Protein AF-A0AAW0BPN9-F1 (afdb_monomer)

Foldseek 3Di:
DDDDDDDDDDDDDPPPPPPPPDPDCVVVVVVVVVVVVVVVVVVVVVVVVVVVVVVVCVVVVVVVPPVVPPPPPPPDDDDDDDDDDDDDDDDDDDDPPPPPPPVPPDDDPPPQDPLLVVLVVVLVVLVVVLVVCVVDPDVPCPVVNVVSVVLNVVSVVVSVDCVSVVNDPDDDPSVD

Radius of gyration: 40.52 Å; Cα contacts (8 Å, |Δi|>4): 43; chains: 1; bounding box: 55×68×146 Å

pLDDT: mean 74.57, std 18.68, range [43.62, 97.75]

Mean predicted aligned error: 20.04 Å

Sequence (176 aa):
METGNGVNASPSDPTVNKETESPTNSAIIGGAVGGGITLILVILNLLYLCRRRRQSRRRNSALGFNRTLMVKSSGHREVEVEMESRPYSDYPYPGSSTASVVASNSGLTEKPTERQKEIDERMRHLQDLLSTLESQPQPGTDDSIGKVRDRIKRFTLLKEGDWAKEMSDEKPADLT

Organism: NCBI:txid297713

Nearest PDB structures (foldseek):
  7nvr-assembly1_k  TM=7.196E-01  e=8.503E+00  Homo sapiens

Structure (mmCIF, N/CA/C/O backbone):
data_AF-A0AAW0BPN9-F1
#
_entry.id   AF-A0AAW0BPN9-F1
#
loop_
_atom_site.group_PDB
_atom_site.id
_atom_site.type_symbol
_atom_site.label_atom_id
_atom_site.label_alt_id
_atom_site.label_comp_id
_atom_site.label_asym_id
_atom_site.label_entity_id
_atom_site.label_seq_id
_atom_site.pdbx_PDB_ins_code
_atom_site.Cartn_x
_atom_site.Cartn_y
_atom_site.Cartn_z
_atom_site.occupancy
_atom_site.B_iso_or_equiv
_atom_site.auth_seq_id
_atom_site.auth_comp_id
_atom_site.auth_asym_id
_atom_site.auth_atom_id
_atom_site.pdbx_PDB_model_num
ATOM 1 N N . MET A 1 1 ? 7.845 17.742 -110.767 1.00 43.62 1 MET A N 1
ATOM 2 C CA . MET A 1 1 ? 9.197 17.689 -110.175 1.00 43.62 1 MET A CA 1
ATOM 3 C C . MET A 1 1 ? 9.013 17.847 -108.679 1.00 43.62 1 MET A C 1
ATOM 5 O O . MET A 1 1 ? 8.861 18.961 -108.204 1.00 43.62 1 MET A O 1
ATOM 9 N N . GLU A 1 2 ? 8.864 16.720 -107.990 1.00 46.44 2 GLU A N 1
ATOM 10 C CA . GLU A 1 2 ? 8.691 16.644 -106.538 1.00 46.44 2 GLU A CA 1
ATOM 11 C C . GLU A 1 2 ? 10.054 16.426 -105.882 1.00 46.44 2 GLU A C 1
ATOM 13 O O . GLU A 1 2 ? 10.814 15.556 -106.306 1.00 46.44 2 GLU A O 1
ATOM 18 N N . THR A 1 3 ? 10.352 17.190 -104.836 1.00 60.94 3 THR A N 1
ATOM 19 C CA . THR A 1 3 ? 11.446 16.901 -103.905 1.00 60.94 3 THR A CA 1
ATOM 20 C C . THR A 1 3 ? 10.830 16.556 -102.557 1.00 60.94 3 THR A C 1
ATOM 22 O O . THR A 1 3 ? 10.324 17.433 -101.857 1.00 60.94 3 THR A O 1
ATOM 25 N N . GLY A 1 4 ? 10.833 15.264 -102.226 1.00 54.19 4 GLY A N 1
ATOM 26 C CA . GLY A 1 4 ? 10.394 14.741 -100.937 1.00 54.19 4 GLY A CA 1
ATOM 27 C C . GLY A 1 4 ? 11.457 14.953 -99.858 1.00 54.19 4 GLY A C 1
ATOM 28 O O . GLY A 1 4 ? 12.592 14.503 -99.998 1.00 54.19 4 GLY A O 1
ATOM 29 N N . ASN A 1 5 ? 11.069 15.624 -98.773 1.00 65.00 5 ASN A N 1
ATOM 30 C CA . ASN A 1 5 ? 11.849 15.744 -97.544 1.00 65.00 5 ASN A CA 1
ATOM 31 C C . ASN A 1 5 ? 11.730 14.449 -96.725 1.00 65.00 5 ASN A C 1
ATOM 33 O O . ASN A 1 5 ? 10.675 14.163 -96.160 1.00 65.00 5 ASN A O 1
ATOM 37 N N . GLY A 1 6 ? 12.820 13.686 -96.635 1.00 64.50 6 GLY A N 1
ATOM 38 C CA . GLY A 1 6 ? 12.953 12.555 -95.717 1.00 64.50 6 GLY A CA 1
ATOM 39 C C . GLY A 1 6 ? 13.447 13.022 -94.348 1.00 64.50 6 GLY A C 1
ATOM 40 O O . GLY A 1 6 ? 14.627 13.320 -94.182 1.00 64.50 6 GLY A O 1
ATOM 41 N N . VAL A 1 7 ? 12.545 13.090 -93.368 1.00 64.56 7 VAL A N 1
ATOM 42 C CA . VAL A 1 7 ? 12.883 13.322 -91.957 1.00 64.56 7 VAL A CA 1
ATOM 43 C C . VAL A 1 7 ? 13.353 11.997 -91.360 1.00 64.56 7 VAL A C 1
ATOM 45 O O . VAL A 1 7 ? 12.571 11.063 -91.205 1.00 64.56 7 VAL A O 1
ATOM 48 N N . ASN A 1 8 ? 14.645 11.913 -91.052 1.00 66.69 8 ASN A N 1
ATOM 49 C CA . ASN A 1 8 ? 15.267 10.743 -90.444 1.00 66.69 8 ASN A CA 1
ATOM 50 C C . ASN A 1 8 ? 15.095 10.834 -88.916 1.00 66.69 8 ASN A C 1
ATOM 52 O O . ASN A 1 8 ? 15.826 11.561 -88.244 1.00 66.69 8 ASN A O 1
ATOM 56 N N . ALA A 1 9 ? 14.082 10.158 -88.370 1.00 60.62 9 ALA A N 1
ATOM 57 C CA . ALA A 1 9 ? 13.868 10.068 -86.928 1.00 60.62 9 ALA A CA 1
ATOM 58 C C . ALA A 1 9 ? 14.793 8.992 -86.340 1.00 60.62 9 ALA A C 1
ATOM 60 O O . ALA A 1 9 ? 14.621 7.801 -86.592 1.00 60.62 9 ALA A O 1
ATOM 61 N N . SER A 1 10 ? 15.788 9.427 -85.568 1.00 68.94 10 SER A N 1
ATOM 62 C CA . SER A 1 10 ? 16.651 8.543 -84.784 1.00 68.94 10 SER A CA 1
ATOM 63 C C . SER A 1 10 ? 15.849 7.962 -83.610 1.00 68.94 10 SER A C 1
ATOM 65 O O . SER A 1 10 ? 15.279 8.745 -82.847 1.00 68.94 10 SER A O 1
ATOM 67 N N . PRO A 1 11 ? 15.784 6.632 -83.426 1.00 66.69 11 PRO A N 1
ATOM 68 C CA . PRO A 1 11 ? 15.097 6.041 -82.287 1.00 66.69 11 PRO A CA 1
ATOM 69 C C . PRO A 1 11 ? 15.956 6.218 -81.031 1.00 66.69 11 PRO A C 1
ATOM 71 O O . PRO A 1 11 ? 17.053 5.673 -80.928 1.00 66.69 11 PRO A O 1
ATOM 74 N N . SER A 1 12 ? 15.475 7.021 -80.086 1.00 62.53 12 SER A N 1
ATOM 75 C CA . SER A 1 12 ? 16.051 7.124 -78.746 1.00 62.53 12 SER A CA 1
ATOM 76 C C . SER A 1 12 ? 15.651 5.878 -77.957 1.00 62.53 12 SER A C 1
ATOM 78 O O . SER A 1 12 ? 14.485 5.728 -77.591 1.00 62.53 12 SER A O 1
ATOM 80 N N . ASP A 1 13 ? 16.603 4.981 -77.711 1.00 64.94 13 ASP A N 1
ATOM 81 C CA . ASP A 1 13 ? 16.423 3.855 -76.796 1.00 64.94 13 ASP A CA 1
ATOM 82 C C . ASP A 1 13 ? 16.103 4.381 -75.383 1.00 64.94 13 ASP A C 1
ATOM 84 O O . ASP A 1 13 ? 16.851 5.216 -74.859 1.00 64.94 13 ASP A O 1
ATOM 88 N N . PRO A 1 14 ? 15.019 3.929 -74.727 1.00 64.75 14 PRO A N 1
ATOM 89 C CA . PRO A 1 14 ? 14.809 4.227 -73.324 1.00 64.75 14 PRO A CA 1
ATOM 90 C C . PRO A 1 14 ? 15.807 3.403 -72.512 1.00 64.75 14 PRO A C 1
ATOM 92 O O . PRO A 1 14 ? 15.612 2.210 -72.274 1.00 64.75 14 PRO A O 1
ATOM 95 N N . THR A 1 15 ? 16.885 4.045 -72.066 1.00 56.34 15 THR A N 1
ATOM 96 C CA . THR A 1 15 ? 17.782 3.504 -71.045 1.00 56.34 15 THR A CA 1
ATOM 97 C C . THR A 1 15 ? 16.978 3.302 -69.760 1.00 56.34 15 THR A C 1
ATOM 99 O O . THR A 1 15 ? 16.819 4.210 -68.945 1.00 56.34 15 THR A O 1
ATOM 102 N N . VAL A 1 16 ? 16.405 2.108 -69.603 1.00 65.88 16 VAL A N 1
ATOM 103 C CA . VAL A 1 16 ? 15.766 1.657 -68.367 1.00 65.88 16 VAL A CA 1
ATOM 104 C C . VAL A 1 16 ? 16.882 1.457 -67.350 1.00 65.88 16 VAL A C 1
ATOM 106 O O . VAL A 1 16 ? 17.480 0.386 -67.243 1.00 65.88 16 VAL A O 1
ATOM 109 N N . ASN A 1 17 ? 17.186 2.524 -66.617 1.00 61.44 17 ASN A N 1
ATOM 110 C CA . ASN A 1 17 ? 18.032 2.470 -65.439 1.00 61.44 17 ASN A CA 1
ATOM 111 C C . ASN A 1 17 ? 17.306 1.616 -64.393 1.00 61.44 17 ASN A C 1
ATOM 113 O O . ASN A 1 17 ? 16.450 2.098 -63.655 1.00 61.44 17 ASN A O 1
ATOM 117 N N . LYS A 1 18 ? 17.614 0.316 -64.361 1.00 56.88 18 LYS A N 1
ATOM 118 C CA . LYS A 1 18 ? 17.294 -0.557 -63.230 1.00 56.88 18 LYS A CA 1
ATOM 119 C C . LYS A 1 18 ? 18.176 -0.114 -62.068 1.00 56.88 18 LYS A C 1
ATOM 121 O O . LYS A 1 18 ? 19.288 -0.611 -61.886 1.00 56.88 18 LYS A O 1
ATOM 126 N N . GLU A 1 19 ? 17.696 0.872 -61.322 1.00 59.84 19 GLU A N 1
ATOM 127 C CA . GLU A 1 19 ? 18.277 1.229 -60.038 1.00 59.84 19 GLU A CA 1
ATOM 128 C C . GLU A 1 19 ? 18.254 -0.027 -59.171 1.00 59.84 19 GLU A C 1
ATOM 130 O O . GLU A 1 19 ? 17.221 -0.662 -58.951 1.00 59.84 19 GLU A O 1
ATOM 135 N N . THR A 1 20 ? 19.446 -0.474 -58.791 1.00 54.41 20 THR A N 1
ATOM 136 C CA . THR A 1 20 ? 19.612 -1.662 -57.966 1.00 54.41 20 THR A CA 1
ATOM 137 C C . THR A 1 20 ? 19.337 -1.203 -56.545 1.00 54.41 20 THR A C 1
ATOM 139 O O . THR A 1 20 ? 20.250 -0.767 -55.848 1.00 54.41 20 THR A O 1
ATOM 142 N N . GLU A 1 21 ? 18.058 -1.189 -56.165 1.00 62.75 21 GLU A N 1
ATOM 143 C CA . GLU A 1 21 ? 17.632 -0.839 -54.814 1.00 62.75 21 GLU A CA 1
ATOM 144 C C . GLU A 1 21 ? 18.306 -1.799 -53.833 1.00 62.75 21 GLU A C 1
ATOM 146 O O . GLU A 1 21 ? 17.993 -2.990 -53.752 1.00 62.75 21 GLU A O 1
ATOM 151 N N . SER A 1 22 ? 19.306 -1.287 -53.120 1.00 65.88 22 SER A N 1
ATOM 152 C CA . SER A 1 22 ? 19.925 -2.003 -52.021 1.00 65.88 22 SER A CA 1
ATOM 153 C C . SER A 1 22 ? 18.854 -2.229 -50.951 1.00 65.88 22 SER A C 1
ATOM 155 O O . SER A 1 22 ? 18.102 -1.301 -50.641 1.00 65.88 22 SER A O 1
ATOM 157 N N . PRO A 1 23 ? 18.732 -3.449 -50.393 1.00 63.84 23 PRO A N 1
ATOM 158 C CA . PRO A 1 23 ? 17.711 -3.742 -49.399 1.00 63.84 23 PRO A CA 1
ATOM 159 C C . PRO A 1 23 ? 17.903 -2.800 -48.209 1.00 63.84 23 PRO A C 1
ATOM 161 O O . PRO A 1 23 ? 18.863 -2.903 -47.442 1.00 63.84 23 PRO A O 1
ATOM 164 N N . THR A 1 24 ? 17.005 -1.825 -48.089 1.00 63.41 24 THR A N 1
ATOM 165 C CA . THR A 1 24 ? 17.028 -0.844 -47.015 1.00 63.41 24 THR A CA 1
ATOM 166 C C . THR A 1 24 ? 16.552 -1.544 -45.748 1.00 63.41 24 THR A C 1
ATOM 168 O O . THR A 1 24 ? 15.380 -1.867 -45.574 1.00 63.41 24 THR A O 1
ATOM 171 N N . ASN A 1 25 ? 17.487 -1.786 -44.827 1.00 56.09 25 ASN A N 1
ATOM 172 C CA . ASN A 1 25 ? 17.266 -2.424 -43.520 1.00 56.09 25 ASN A CA 1
ATOM 173 C C . ASN A 1 25 ? 16.303 -1.649 -42.584 1.00 56.09 25 ASN A C 1
ATOM 175 O O . ASN A 1 25 ? 16.178 -1.973 -41.403 1.00 56.09 25 ASN A O 1
ATOM 179 N N . SER A 1 26 ? 15.617 -0.619 -43.080 1.00 56.19 26 SER A N 1
ATOM 180 C CA . SER A 1 26 ? 14.691 0.234 -42.335 1.00 56.19 26 SER A CA 1
ATOM 181 C C . SER A 1 26 ? 13.410 -0.499 -41.921 1.00 56.19 26 SER A C 1
ATOM 183 O O . SER A 1 26 ? 12.875 -0.225 -40.847 1.00 56.19 26 SER A O 1
ATOM 185 N N . ALA A 1 27 ? 12.952 -1.483 -42.704 1.00 63.59 27 ALA A N 1
ATOM 186 C CA . ALA A 1 27 ? 11.727 -2.233 -42.412 1.00 63.59 27 ALA A CA 1
ATOM 187 C C . ALA A 1 27 ? 11.834 -3.126 -41.156 1.00 63.59 27 ALA A C 1
ATOM 189 O O . ALA A 1 27 ? 10.844 -3.345 -40.461 1.00 63.59 27 ALA A O 1
ATOM 190 N N . ILE A 1 28 ? 13.038 -3.605 -40.821 1.00 64.31 28 ILE A N 1
ATOM 191 C CA . ILE A 1 28 ? 13.270 -4.515 -39.684 1.00 64.31 28 ILE A CA 1
ATOM 192 C C . ILE A 1 28 ? 13.290 -3.741 -38.355 1.00 64.31 28 ILE A C 1
ATOM 194 O O . ILE A 1 28 ? 12.822 -4.234 -37.328 1.00 64.31 28 ILE A O 1
ATOM 198 N N . ILE A 1 29 ? 13.771 -2.496 -38.374 1.00 64.56 29 ILE A N 1
ATOM 199 C CA . ILE A 1 29 ? 13.934 -1.670 -37.169 1.00 64.56 29 ILE A CA 1
ATOM 200 C C . ILE A 1 29 ? 12.573 -1.167 -36.651 1.00 64.56 29 ILE A C 1
ATOM 202 O O . ILE A 1 29 ? 12.378 -1.047 -35.440 1.00 64.56 29 ILE A O 1
ATOM 206 N N . GLY A 1 30 ? 11.592 -0.959 -37.539 1.00 68.25 30 GLY A N 1
ATOM 207 C CA . GLY A 1 30 ? 10.249 -0.503 -37.158 1.00 68.25 30 GLY A CA 1
ATOM 208 C C . GLY A 1 30 ? 9.451 -1.510 -36.317 1.00 68.25 30 GLY A C 1
ATOM 209 O O . GLY A 1 30 ? 8.691 -1.115 -35.433 1.00 68.25 30 GLY A O 1
ATOM 210 N N . GLY A 1 31 ? 9.654 -2.814 -36.535 1.00 73.62 31 GLY A N 1
ATOM 211 C CA . GLY A 1 31 ? 8.901 -3.862 -35.836 1.00 73.62 31 GLY A CA 1
ATOM 212 C C . GLY A 1 31 ? 9.277 -4.018 -34.359 1.00 73.62 31 GLY A C 1
ATOM 213 O O . GLY A 1 31 ? 8.409 -4.263 -33.518 1.00 73.62 31 GLY A O 1
ATOM 214 N N . ALA A 1 32 ? 10.556 -3.830 -34.023 1.00 79.94 32 ALA A N 1
ATOM 215 C CA . ALA A 1 32 ? 11.062 -4.064 -32.671 1.00 79.94 32 ALA A CA 1
ATOM 216 C C . ALA A 1 32 ? 10.510 -3.052 -31.652 1.00 79.94 32 ALA A C 1
ATOM 218 O O . ALA A 1 32 ? 10.125 -3.428 -30.543 1.00 79.94 32 ALA A O 1
ATOM 219 N N . VAL A 1 33 ? 10.419 -1.776 -32.039 1.00 84.00 33 VAL A N 1
ATOM 220 C CA . VAL A 1 33 ? 9.947 -0.706 -31.147 1.00 84.00 33 VAL A CA 1
ATOM 221 C C . VAL A 1 33 ? 8.444 -0.835 -30.890 1.00 84.00 33 VAL A C 1
ATOM 223 O O . VAL A 1 33 ? 8.003 -0.743 -29.743 1.00 84.00 33 VAL A O 1
ATOM 226 N N . GLY A 1 34 ? 7.661 -1.125 -31.935 1.00 84.69 34 GLY A N 1
ATOM 227 C CA . GLY A 1 34 ? 6.218 -1.340 -31.807 1.00 84.69 34 GLY A CA 1
ATOM 228 C C . GLY A 1 34 ? 5.886 -2.566 -30.954 1.00 84.69 34 GLY A C 1
ATOM 229 O O . GLY A 1 34 ? 5.108 -2.468 -30.005 1.00 84.69 34 GLY A O 1
ATOM 230 N N . GLY A 1 35 ? 6.533 -3.703 -31.230 1.00 91.00 35 GLY A N 1
ATOM 231 C CA . GLY A 1 35 ? 6.298 -4.946 -30.492 1.00 91.00 35 GLY A CA 1
ATOM 232 C C . GLY A 1 35 ? 6.690 -4.857 -29.016 1.00 91.00 35 GLY A C 1
ATOM 233 O O . GLY A 1 35 ? 5.949 -5.337 -28.156 1.00 91.00 35 GLY A O 1
ATOM 234 N N . GLY A 1 36 ? 7.812 -4.197 -28.705 1.00 92.00 36 GLY A N 1
ATOM 235 C CA . GLY A 1 36 ? 8.286 -4.032 -27.330 1.00 92.00 36 GLY A CA 1
ATOM 236 C C . GLY A 1 36 ? 7.291 -3.277 -26.448 1.00 92.00 36 GLY A C 1
ATOM 237 O O . GLY A 1 36 ? 6.958 -3.740 -25.357 1.00 92.00 36 GLY A O 1
ATOM 238 N N . ILE A 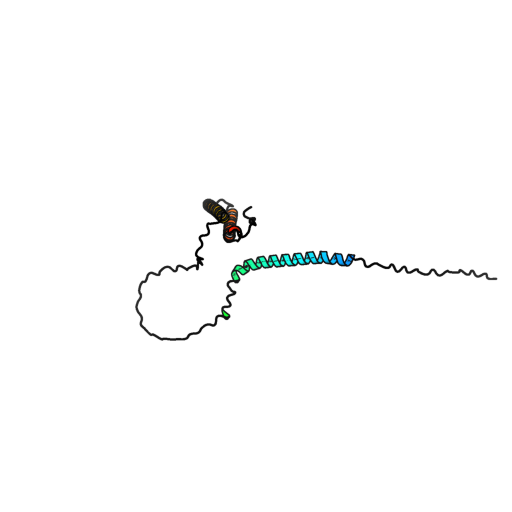1 37 ? 6.752 -2.157 -26.938 1.00 95.25 37 ILE A N 1
ATOM 239 C CA . ILE A 1 37 ? 5.788 -1.344 -26.180 1.00 95.25 37 ILE A CA 1
ATOM 240 C C . ILE A 1 37 ? 4.495 -2.130 -25.935 1.00 95.25 37 ILE A C 1
ATOM 242 O O . ILE A 1 37 ? 4.002 -2.167 -24.805 1.00 95.25 37 ILE A O 1
ATOM 246 N N . THR A 1 38 ? 3.960 -2.808 -26.955 1.00 95.88 38 THR A N 1
ATOM 247 C CA . THR A 1 38 ? 2.740 -3.613 -26.800 1.00 95.88 38 THR A CA 1
ATOM 248 C C . THR A 1 38 ? 2.946 -4.770 -25.821 1.00 95.88 38 THR A C 1
ATOM 250 O O . THR A 1 38 ? 2.098 -4.991 -24.954 1.00 95.88 38 THR A O 1
ATOM 253 N N . LEU A 1 39 ? 4.084 -5.469 -25.890 1.00 96.00 39 LEU A N 1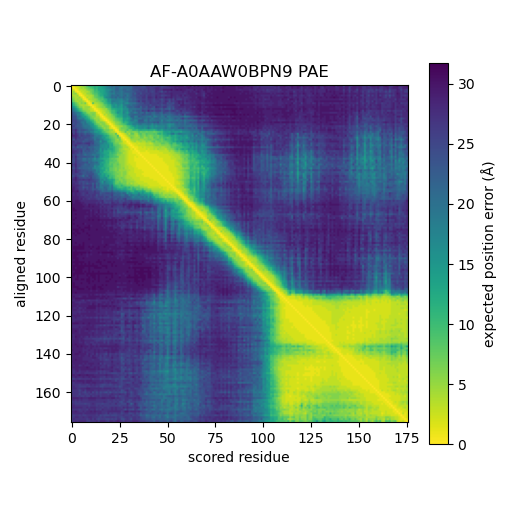
ATOM 254 C CA . LEU A 1 39 ? 4.414 -6.560 -24.970 1.00 96.00 39 LEU A CA 1
ATOM 255 C C . LEU A 1 39 ? 4.511 -6.063 -23.518 1.00 96.00 39 LEU A C 1
ATOM 257 O O . LEU A 1 39 ? 3.929 -6.671 -22.618 1.00 96.00 39 LEU A O 1
ATOM 261 N N . ILE A 1 40 ? 5.188 -4.932 -23.289 1.00 96.56 40 ILE A N 1
ATOM 262 C CA . ILE A 1 40 ? 5.326 -4.322 -21.957 1.00 96.56 40 ILE A CA 1
ATOM 263 C C . ILE A 1 40 ? 3.954 -3.940 -21.390 1.00 96.56 40 ILE A C 1
ATOM 265 O O . ILE A 1 40 ? 3.667 -4.248 -20.232 1.00 96.56 40 ILE A O 1
ATOM 269 N N . LEU A 1 41 ? 3.081 -3.325 -22.195 1.00 97.00 41 LEU A N 1
ATOM 270 C CA . LEU A 1 41 ? 1.730 -2.955 -21.763 1.00 97.00 41 LEU A CA 1
ATOM 271 C C . LEU A 1 41 ? 0.883 -4.181 -21.404 1.00 97.00 41 LEU A C 1
ATOM 273 O O . LEU A 1 41 ? 0.187 -4.163 -20.386 1.00 97.00 41 LEU A O 1
ATOM 277 N N . VAL 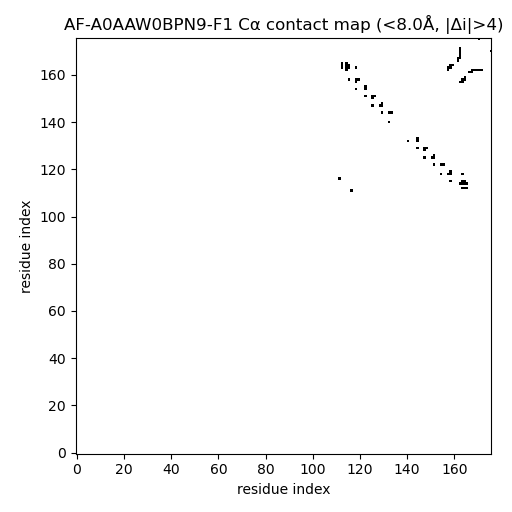A 1 42 ? 0.972 -5.262 -22.185 1.00 97.75 42 VAL A N 1
ATOM 278 C CA . VAL A 1 42 ? 0.271 -6.524 -21.896 1.00 97.75 42 VAL A CA 1
ATOM 279 C C . VAL A 1 42 ? 0.781 -7.146 -20.596 1.00 97.75 42 VAL A C 1
ATOM 281 O O . VAL A 1 42 ? -0.029 -7.531 -19.751 1.00 97.75 42 VAL A O 1
ATOM 284 N N . ILE A 1 43 ? 2.101 -7.195 -20.388 1.00 97.38 43 ILE A N 1
ATOM 285 C CA . ILE A 1 43 ? 2.702 -7.728 -19.156 1.00 97.38 43 ILE A CA 1
ATOM 286 C C . ILE A 1 43 ? 2.298 -6.880 -17.945 1.00 97.38 43 ILE A C 1
ATOM 288 O O . ILE A 1 43 ? 1.888 -7.436 -16.927 1.00 97.38 43 ILE A O 1
ATOM 292 N N . LEU A 1 44 ? 2.350 -5.548 -18.043 1.00 97.00 44 LEU A N 1
ATOM 293 C CA . LEU A 1 44 ? 1.928 -4.645 -16.966 1.00 97.00 44 LEU A CA 1
ATOM 294 C C . LEU A 1 44 ? 0.446 -4.814 -16.627 1.00 97.00 44 LEU A C 1
ATOM 296 O O . LEU A 1 44 ? 0.096 -4.900 -15.448 1.00 97.00 44 LEU A O 1
ATOM 300 N N . ASN A 1 45 ? -0.423 -4.911 -17.635 1.00 96.50 45 ASN A N 1
ATOM 301 C CA . ASN A 1 45 ? -1.853 -5.125 -17.427 1.00 96.50 45 ASN A CA 1
ATOM 302 C C . ASN A 1 45 ? -2.115 -6.494 -16.778 1.00 96.50 45 ASN A C 1
ATOM 304 O O . ASN A 1 45 ? -2.851 -6.588 -15.792 1.00 96.50 45 ASN A O 1
ATOM 308 N N . LEU A 1 46 ? -1.429 -7.543 -17.246 1.00 97.12 46 LEU A N 1
ATOM 309 C CA . LEU A 1 46 ? -1.508 -8.881 -16.666 1.00 97.12 46 LEU A CA 1
ATOM 310 C C . LEU A 1 46 ? -1.015 -8.893 -15.214 1.00 97.12 46 LEU A C 1
ATOM 312 O O . LEU A 1 46 ? -1.687 -9.455 -14.352 1.00 97.12 46 LEU A O 1
ATOM 316 N N . LEU A 1 47 ? 0.109 -8.241 -14.907 1.00 95.88 47 LEU A N 1
ATOM 317 C CA . LEU A 1 47 ? 0.630 -8.118 -13.544 1.00 95.88 47 LEU A CA 1
ATOM 318 C C . LEU A 1 47 ? -0.312 -7.319 -12.643 1.00 95.88 47 LEU A C 1
ATOM 320 O O . LEU A 1 47 ? -0.553 -7.733 -11.509 1.00 95.88 47 LEU A O 1
ATOM 324 N N . TYR A 1 48 ? -0.886 -6.220 -13.132 1.00 96.12 48 TYR A N 1
ATOM 325 C CA . TYR A 1 48 ? -1.868 -5.424 -12.397 1.00 96.12 48 TYR A CA 1
ATOM 326 C C . TYR A 1 48 ? -3.114 -6.254 -12.056 1.00 96.12 48 TYR A C 1
ATOM 328 O O . TYR A 1 48 ? -3.525 -6.325 -10.892 1.00 96.12 48 TYR A O 1
ATOM 336 N N . LEU A 1 49 ? -3.665 -6.971 -13.040 1.00 94.44 49 LEU A N 1
ATOM 337 C CA . LEU A 1 49 ? -4.804 -7.866 -12.840 1.00 94.44 49 LEU A CA 1
ATOM 338 C C . LEU A 1 49 ? -4.452 -9.055 -11.941 1.00 94.44 49 LEU A C 1
ATOM 340 O O . LEU A 1 49 ? -5.262 -9.431 -11.093 1.00 94.44 49 LEU A O 1
ATOM 344 N N . CYS A 1 50 ? -3.252 -9.621 -12.063 1.00 91.31 50 CYS A N 1
ATOM 345 C CA . CYS A 1 50 ? -2.765 -10.690 -11.196 1.00 91.31 50 CYS A CA 1
ATOM 346 C C . CYS A 1 50 ? -2.584 -10.205 -9.759 1.00 91.31 50 CYS A C 1
ATOM 348 O O . CYS A 1 50 ? -3.010 -10.908 -8.849 1.00 91.31 50 CYS A O 1
ATOM 350 N N . ARG A 1 51 ? -2.038 -9.007 -9.519 1.00 89.06 51 ARG A N 1
ATOM 351 C CA . ARG A 1 51 ? -1.933 -8.421 -8.170 1.00 89.06 51 ARG A CA 1
ATOM 352 C C . ARG A 1 51 ? -3.315 -8.166 -7.575 1.00 89.06 51 ARG A C 1
ATOM 354 O O . ARG A 1 51 ? -3.572 -8.604 -6.451 1.00 89.06 51 ARG A O 1
ATOM 361 N N . ARG A 1 52 ? -4.228 -7.570 -8.350 1.00 88.31 52 ARG A N 1
ATOM 362 C CA . ARG A 1 52 ? -5.622 -7.330 -7.939 1.00 88.31 52 ARG A CA 1
ATOM 363 C C . ARG A 1 52 ? -6.355 -8.638 -7.627 1.00 88.31 52 ARG A C 1
ATOM 365 O O . ARG A 1 52 ? -7.012 -8.764 -6.595 1.00 88.31 52 ARG A O 1
ATOM 372 N N . ARG A 1 53 ? -6.203 -9.658 -8.477 1.00 80.38 53 ARG A N 1
ATOM 373 C CA . ARG A 1 53 ? -6.782 -10.990 -8.243 1.00 80.38 53 ARG A CA 1
ATOM 374 C C . ARG A 1 53 ? -6.108 -11.720 -7.092 1.00 80.38 53 ARG A C 1
ATOM 376 O O . ARG A 1 53 ? -6.802 -12.414 -6.362 1.00 80.38 53 ARG A O 1
ATOM 383 N N . ARG A 1 54 ? -4.799 -11.575 -6.881 1.00 74.81 54 ARG A N 1
ATOM 384 C CA . ARG A 1 54 ? -4.074 -12.230 -5.780 1.00 74.81 54 ARG A CA 1
ATOM 385 C C . ARG A 1 54 ? -4.488 -11.659 -4.426 1.00 74.81 54 ARG A C 1
ATOM 387 O O . ARG A 1 54 ? -4.625 -12.431 -3.484 1.00 74.81 54 ARG A O 1
ATOM 394 N N . GLN A 1 55 ? -4.796 -10.362 -4.352 1.00 74.44 55 GLN A N 1
ATOM 395 C CA . GLN A 1 55 ? -5.441 -9.769 -3.174 1.00 74.44 55 GLN A CA 1
ATOM 396 C C . GLN A 1 55 ? -6.818 -10.394 -2.899 1.00 74.44 55 GLN A C 1
ATOM 398 O O . GLN A 1 55 ? -7.116 -10.729 -1.757 1.00 74.44 55 GLN A O 1
ATOM 403 N N . SER A 1 56 ? -7.624 -10.645 -3.936 1.00 60.81 56 SER A N 1
ATOM 404 C CA . SER A 1 56 ? -8.923 -11.320 -3.781 1.00 60.81 56 SER A CA 1
ATOM 405 C C . SER A 1 56 ? -8.784 -12.820 -3.451 1.00 60.81 56 SER A C 1
ATOM 407 O O . SER A 1 56 ? -9.523 -13.353 -2.625 1.00 60.81 56 SER A O 1
ATOM 409 N N . ARG A 1 57 ? -7.780 -13.505 -4.016 1.00 58.78 57 ARG A N 1
ATOM 410 C CA . ARG A 1 57 ? -7.530 -14.940 -3.801 1.00 58.78 57 ARG A CA 1
ATOM 411 C C . ARG A 1 57 ? -6.992 -15.275 -2.416 1.00 58.78 57 ARG A C 1
ATOM 413 O O . ARG A 1 57 ? -7.192 -16.406 -1.996 1.00 58.78 57 ARG A O 1
ATOM 420 N N . ARG A 1 58 ? -6.421 -14.331 -1.656 1.00 59.47 58 ARG A N 1
ATOM 421 C CA . ARG A 1 58 ? -6.091 -14.589 -0.239 1.00 59.47 58 ARG A CA 1
ATOM 422 C C . ARG A 1 58 ? -7.319 -14.968 0.606 1.00 59.47 58 ARG A C 1
ATOM 424 O O . ARG A 1 58 ? -7.141 -15.578 1.649 1.00 59.47 58 ARG A O 1
ATOM 431 N N . ARG A 1 59 ? -8.546 -14.702 0.136 1.00 57.19 59 ARG A N 1
ATOM 432 C CA . ARG A 1 59 ? -9.782 -15.208 0.761 1.00 57.19 59 ARG A CA 1
ATOM 433 C C . ARG A 1 59 ? -10.196 -16.611 0.288 1.00 57.19 59 ARG A C 1
ATOM 435 O O . ARG A 1 59 ? -10.863 -17.313 1.031 1.00 57.19 59 ARG A O 1
ATOM 442 N N . ASN A 1 60 ? -9.768 -17.041 -0.905 1.00 52.47 60 ASN A N 1
ATOM 443 C CA . ASN A 1 60 ? -10.221 -18.287 -1.542 1.00 52.47 60 ASN A CA 1
ATOM 444 C C . ASN A 1 60 ? -9.145 -19.387 -1.642 1.00 52.47 60 ASN A C 1
ATOM 446 O O . ASN A 1 60 ? -9.481 -20.522 -1.956 1.00 52.47 60 ASN A O 1
ATOM 450 N N . SER A 1 61 ? -7.867 -19.121 -1.350 1.00 49.06 61 SER A N 1
ATOM 451 C CA . SER A 1 61 ? -6.828 -20.171 -1.323 1.00 49.06 61 SER A CA 1
ATOM 452 C C . SER A 1 61 ? -6.942 -21.123 -0.122 1.00 49.06 61 SER A C 1
ATOM 454 O O . SER A 1 61 ? -6.322 -22.179 -0.135 1.00 49.06 61 SER A O 1
ATOM 456 N N . ALA A 1 62 ? -7.767 -20.802 0.881 1.00 52.97 62 ALA A N 1
ATOM 457 C CA . ALA A 1 62 ? -8.178 -21.750 1.922 1.00 52.97 62 ALA A CA 1
ATOM 458 C C . ALA A 1 62 ? -9.249 -22.755 1.431 1.00 52.97 62 ALA A C 1
ATOM 460 O O . ALA A 1 62 ? -9.519 -23.744 2.103 1.00 52.97 62 ALA A O 1
ATOM 461 N N . LEU A 1 63 ? -9.830 -22.543 0.240 1.00 53.12 63 LEU A N 1
ATOM 462 C CA . LEU A 1 63 ? -10.818 -23.430 -0.396 1.00 53.12 63 LEU A CA 1
ATOM 463 C C . LEU A 1 63 ? -10.196 -24.379 -1.438 1.00 53.12 63 LEU A C 1
ATOM 465 O O . LEU A 1 63 ? -10.910 -25.029 -2.193 1.00 53.12 63 LEU A O 1
ATOM 469 N N . GLY A 1 64 ? -8.863 -24.490 -1.468 1.00 44.59 64 GLY A N 1
ATOM 470 C CA . GLY A 1 64 ? -8.147 -25.542 -2.197 1.00 44.59 64 GLY A CA 1
ATOM 471 C C . GLY A 1 64 ? -8.073 -26.875 -1.443 1.00 44.59 64 GLY A C 1
ATOM 472 O O . GLY A 1 64 ? -7.455 -27.814 -1.939 1.00 44.59 64 GLY A O 1
ATOM 473 N N . PHE A 1 65 ? -8.687 -26.982 -0.258 1.00 53.31 65 PHE A N 1
ATOM 474 C CA . PHE A 1 65 ? -8.908 -28.272 0.384 1.00 53.31 65 PHE A CA 1
ATOM 475 C C . PHE A 1 65 ? -10.023 -28.979 -0.385 1.00 53.31 65 PHE A C 1
ATOM 477 O O . PHE A 1 65 ? -11.210 -28.701 -0.209 1.00 53.31 65 PHE A O 1
ATOM 484 N N . ASN A 1 66 ? -9.613 -29.839 -1.311 1.00 50.75 66 ASN A N 1
ATOM 485 C CA . ASN A 1 66 ? -10.462 -30.656 -2.165 1.00 50.75 66 ASN A CA 1
ATOM 486 C C . ASN A 1 66 ? -11.236 -31.655 -1.281 1.00 50.75 66 ASN A C 1
ATOM 488 O O . ASN A 1 66 ? -10.877 -32.823 -1.155 1.00 50.75 66 ASN A O 1
ATOM 492 N N . ARG A 1 67 ? -12.279 -31.167 -0.594 1.00 51.88 67 ARG A N 1
ATOM 493 C CA . ARG A 1 67 ? -13.102 -31.919 0.370 1.00 51.88 67 ARG A CA 1
ATOM 494 C C . ARG A 1 67 ? -13.793 -33.118 -0.287 1.00 51.88 67 ARG A C 1
ATOM 496 O O . ARG A 1 67 ? -14.146 -34.070 0.393 1.00 51.88 67 ARG A O 1
ATOM 503 N N . THR A 1 68 ? -13.928 -33.085 -1.609 1.00 53.00 68 THR A N 1
ATOM 504 C CA . THR A 1 68 ? -14.419 -34.169 -2.466 1.00 53.00 68 THR A CA 1
ATOM 505 C C . THR A 1 68 ? -13.449 -35.344 -2.619 1.00 53.00 68 THR A C 1
ATOM 507 O O . THR A 1 68 ? -13.887 -36.411 -3.031 1.00 53.00 68 THR A O 1
ATOM 510 N N . LEU A 1 69 ? -12.168 -35.194 -2.252 1.00 56.19 69 LEU A N 1
ATOM 511 C CA . LEU A 1 69 ? -11.199 -36.300 -2.181 1.00 56.19 69 LEU A CA 1
ATOM 512 C C . LEU A 1 69 ? -10.996 -36.843 -0.754 1.00 56.19 69 LEU A C 1
ATOM 514 O O . LEU A 1 69 ? -10.295 -37.838 -0.582 1.00 56.19 69 LEU A O 1
ATOM 518 N N . MET A 1 70 ? -11.616 -36.249 0.275 1.00 62.09 70 MET A N 1
ATOM 519 C CA . MET A 1 70 ? -11.698 -36.906 1.583 1.00 62.09 70 MET A CA 1
ATOM 520 C C . MET A 1 70 ? -12.726 -38.028 1.482 1.00 62.09 70 MET A C 1
ATOM 522 O O . MET A 1 70 ? -13.932 -37.801 1.583 1.00 62.09 70 MET A O 1
ATOM 526 N N . VAL A 1 71 ? -12.225 -39.244 1.270 1.00 55.69 71 VAL A N 1
ATOM 527 C CA . VAL A 1 71 ? -12.974 -40.487 1.441 1.00 55.69 71 VAL A CA 1
ATOM 528 C C . VAL A 1 71 ? -13.644 -40.430 2.809 1.00 55.69 71 VAL A C 1
ATOM 530 O O . VAL A 1 71 ? -12.996 -40.488 3.852 1.00 55.69 71 VAL A O 1
ATOM 533 N N . LYS A 1 72 ? -14.962 -40.246 2.783 1.00 52.22 72 LYS A N 1
ATOM 534 C CA . LYS A 1 72 ? -15.842 -40.349 3.936 1.00 52.22 72 LYS A CA 1
ATOM 535 C C . LYS A 1 72 ? -15.705 -41.788 4.429 1.00 52.22 72 LYS A C 1
ATOM 537 O O . LYS A 1 72 ? -16.273 -42.693 3.828 1.00 52.22 72 LYS A O 1
ATOM 542 N N . SER A 1 73 ? -14.905 -42.012 5.468 1.00 56.88 73 SER A N 1
ATOM 543 C CA . SER A 1 73 ? -14.862 -43.285 6.180 1.00 56.88 73 SER A CA 1
ATOM 544 C C . SER A 1 73 ? -16.202 -43.470 6.888 1.00 56.88 73 SER A C 1
ATOM 546 O O . SER A 1 73 ? -16.402 -43.102 8.043 1.00 56.88 73 SER A O 1
ATOM 548 N N . SER A 1 74 ? -17.169 -44.000 6.146 1.00 55.88 74 SER A N 1
ATOM 549 C CA . SER A 1 74 ? -18.401 -44.566 6.672 1.00 55.88 74 SER A CA 1
ATOM 550 C C . SER A 1 74 ? -18.050 -45.817 7.475 1.00 55.88 74 SER A C 1
ATOM 552 O O . SER A 1 74 ? -18.033 -46.926 6.947 1.00 55.88 74 SER A O 1
ATOM 554 N N . GLY A 1 75 ? -17.719 -45.615 8.748 1.00 51.97 75 GLY A N 1
ATOM 555 C CA . GLY A 1 75 ? -17.635 -46.657 9.762 1.00 51.97 75 GLY A CA 1
ATOM 556 C C . GLY A 1 75 ? -18.948 -46.725 10.526 1.00 51.97 75 GLY A C 1
ATOM 557 O O . GLY A 1 75 ? -19.120 -46.063 11.542 1.00 51.97 75 GLY A O 1
ATOM 558 N N . HIS A 1 76 ? -19.874 -47.505 9.981 1.00 50.66 76 HIS A N 1
ATOM 559 C CA . HIS A 1 76 ? -21.086 -47.984 10.631 1.00 50.66 76 HIS A CA 1
ATOM 560 C C . HIS A 1 76 ? -20.718 -48.738 11.920 1.00 50.66 76 HIS A C 1
ATOM 562 O O . HIS A 1 76 ? -19.949 -49.698 11.857 1.00 50.66 76 HIS A O 1
ATOM 568 N N . ARG A 1 77 ? -21.305 -48.364 13.060 1.00 45.50 77 ARG A N 1
ATOM 569 C CA . ARG A 1 77 ? -21.739 -49.326 14.081 1.00 45.50 77 ARG A CA 1
ATOM 570 C C . ARG A 1 77 ? -22.814 -48.674 14.945 1.00 45.50 77 ARG A C 1
ATOM 572 O O . ARG A 1 77 ? -22.515 -47.977 15.908 1.00 45.50 77 ARG A O 1
ATOM 579 N N . GLU A 1 78 ? -24.065 -48.903 14.555 1.00 53.25 78 GLU A N 1
ATOM 580 C CA . GLU A 1 78 ? -25.194 -48.862 15.477 1.00 53.25 78 GLU A CA 1
ATOM 581 C C . GLU A 1 78 ? -24.866 -49.775 16.658 1.00 53.25 78 GLU A C 1
ATOM 583 O O . GLU A 1 78 ? -24.658 -50.980 16.504 1.00 53.25 78 GLU A O 1
ATOM 588 N N . VAL A 1 79 ? -24.770 -49.180 17.838 1.00 61.22 79 VAL A N 1
ATOM 589 C CA . VAL A 1 79 ? -25.133 -49.865 19.068 1.00 61.22 79 VAL A CA 1
ATOM 590 C C . VAL A 1 79 ? -26.272 -49.038 19.628 1.00 61.22 79 VAL A C 1
ATOM 592 O O . VAL A 1 79 ? -26.075 -47.972 20.206 1.00 61.22 79 VAL A O 1
ATOM 595 N N . GLU A 1 80 ? -27.468 -49.518 19.333 1.00 53.72 80 GLU A N 1
ATOM 596 C CA . GLU A 1 80 ? -28.712 -49.136 19.971 1.00 53.72 80 GLU A CA 1
ATOM 597 C C . GLU A 1 80 ? -28.567 -49.469 21.464 1.00 53.72 80 GLU A C 1
ATOM 599 O O . GLU A 1 80 ? -28.549 -50.632 21.861 1.00 53.72 80 GLU A O 1
ATOM 604 N N . VAL A 1 81 ? -28.343 -48.447 22.291 1.00 58.62 81 VAL A N 1
ATOM 605 C CA . VAL A 1 81 ? -28.548 -48.539 23.739 1.00 58.62 81 VAL A CA 1
ATOM 606 C C . VAL A 1 81 ? -29.637 -47.542 24.078 1.00 58.62 81 VAL A C 1
ATOM 608 O O . VAL A 1 81 ? -29.403 -46.356 24.304 1.00 58.62 81 VAL A O 1
ATOM 611 N N . GLU A 1 82 ? -30.851 -48.068 24.046 1.00 64.06 82 GLU A N 1
ATOM 612 C CA . GLU A 1 82 ? -31.998 -47.582 24.786 1.00 64.06 82 GLU A CA 1
ATOM 613 C C . GLU A 1 82 ? -31.605 -47.445 26.265 1.00 64.06 82 GLU A C 1
ATOM 615 O O . GLU A 1 82 ? -31.360 -48.438 26.945 1.00 64.06 82 GLU A O 1
ATOM 620 N N . MET A 1 83 ? -31.499 -46.216 26.772 1.00 50.03 83 MET A N 1
ATOM 621 C CA . MET A 1 83 ? -31.606 -45.979 28.211 1.00 50.03 83 MET A CA 1
ATOM 622 C C . MET A 1 83 ? -32.065 -44.550 28.503 1.00 50.03 83 MET A C 1
ATOM 624 O O . MET A 1 83 ? -31.297 -43.594 28.530 1.00 50.03 83 MET A O 1
ATOM 628 N N . GLU A 1 84 ? -33.376 -44.473 28.707 1.00 53.56 84 GLU A N 1
ATOM 629 C CA . GLU A 1 84 ? -33.981 -43.943 29.925 1.00 53.56 84 GLU A CA 1
ATOM 630 C C . GLU A 1 84 ? -33.760 -42.455 30.241 1.00 53.56 84 GLU A C 1
ATOM 632 O O . GLU A 1 84 ? -32.725 -41.991 30.721 1.00 53.56 84 GLU A O 1
ATOM 637 N N . SER A 1 85 ? -34.847 -41.718 30.020 1.00 62.88 85 SER A N 1
ATOM 638 C CA . SER A 1 85 ? -35.096 -40.346 30.440 1.00 62.88 85 SER A CA 1
ATOM 639 C C . SER A 1 85 ? -34.685 -40.087 31.892 1.00 62.88 85 SER A C 1
ATOM 641 O O . SER A 1 85 ? -35.341 -40.558 32.824 1.00 62.88 85 SER A O 1
ATOM 643 N N . ARG A 1 86 ? -33.662 -39.248 32.085 1.00 53.53 86 ARG A N 1
ATOM 644 C CA . ARG A 1 86 ? -33.406 -38.574 33.362 1.00 53.53 86 ARG A CA 1
ATOM 645 C C . ARG A 1 86 ? -33.718 -37.080 33.260 1.00 53.53 86 ARG A C 1
ATOM 647 O O . ARG A 1 86 ? -33.413 -36.466 32.237 1.00 53.53 86 ARG A O 1
ATOM 654 N N . PRO A 1 87 ? -34.339 -36.498 34.300 1.00 63.97 87 PRO A N 1
ATOM 655 C CA . PRO A 1 87 ? -34.758 -35.109 34.304 1.00 63.97 87 PRO A CA 1
ATOM 656 C C . PRO A 1 87 ? -33.562 -34.164 34.455 1.00 63.97 87 PRO A C 1
ATOM 658 O O . PRO A 1 87 ? -32.605 -34.452 35.170 1.00 63.97 87 PRO A O 1
ATOM 661 N N . TYR A 1 88 ? -33.682 -33.045 33.744 1.00 57.78 88 TYR A N 1
ATOM 662 C CA . TYR A 1 88 ? -33.037 -31.742 33.915 1.00 57.78 88 TYR A CA 1
ATOM 663 C C . TYR A 1 88 ? -32.018 -31.641 35.066 1.00 57.78 88 TYR A C 1
ATOM 665 O O . TYR A 1 88 ? -32.379 -31.623 36.242 1.00 57.78 88 TYR A O 1
ATOM 673 N N . SER A 1 89 ? -30.739 -31.523 34.708 1.00 55.41 89 SER A N 1
ATOM 674 C CA . SER A 1 89 ? -29.661 -31.169 35.629 1.00 55.41 89 SER A CA 1
ATOM 675 C C . SER A 1 89 ? -29.041 -29.853 35.164 1.00 55.41 89 SER A C 1
ATOM 677 O O . SER A 1 89 ? -28.452 -29.784 34.084 1.00 55.41 89 SER A O 1
ATOM 679 N N . ASP A 1 90 ? -29.236 -28.816 35.980 1.00 58.81 90 ASP A N 1
ATOM 680 C CA . ASP A 1 90 ? -28.617 -27.495 35.874 1.00 58.81 90 ASP A CA 1
ATOM 681 C C . ASP A 1 90 ? -27.094 -27.614 35.988 1.00 58.81 90 ASP A C 1
ATOM 683 O O . ASP A 1 90 ? -26.522 -27.554 37.079 1.00 58.81 90 ASP A O 1
ATOM 687 N N . TYR A 1 91 ? -26.422 -27.756 34.848 1.00 62.69 91 TYR A N 1
ATOM 688 C CA . TYR A 1 91 ? -24.990 -27.507 34.770 1.00 62.69 91 TYR A CA 1
ATOM 689 C C . TYR A 1 91 ? -24.736 -26.122 34.170 1.00 62.69 91 TYR A C 1
ATOM 691 O O . TYR A 1 91 ? -25.245 -25.817 33.087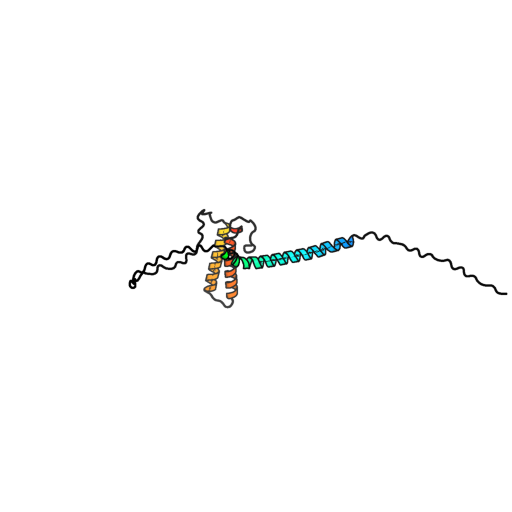 1.00 62.69 91 TYR A O 1
ATOM 699 N N . PRO A 1 92 ? -23.934 -25.271 34.838 1.00 55.41 92 PRO A N 1
ATOM 700 C CA . PRO A 1 92 ? -23.532 -23.992 34.287 1.00 55.41 92 PRO A CA 1
ATOM 701 C C . PRO A 1 92 ? -22.697 -24.250 33.037 1.00 55.41 92 PRO A C 1
ATOM 703 O O . PRO A 1 92 ? -21.669 -24.921 33.084 1.00 55.41 92 PRO A O 1
ATOM 706 N N . TYR A 1 93 ? -23.175 -23.722 31.916 1.00 58.00 93 TYR A N 1
ATOM 707 C CA . TYR A 1 93 ? -22.524 -23.780 30.617 1.00 58.00 93 TYR A CA 1
ATOM 708 C C . TYR A 1 93 ? -21.136 -23.121 30.730 1.00 58.00 93 TYR A C 1
ATOM 710 O O . TYR A 1 93 ? -21.067 -21.899 30.910 1.00 58.00 93 TYR A O 1
ATOM 718 N N . PRO A 1 94 ? -20.015 -23.866 30.659 1.00 54.59 94 PRO A N 1
ATOM 719 C CA . PRO A 1 94 ? -18.716 -23.231 30.549 1.00 54.59 94 PRO A CA 1
ATOM 720 C C . PRO A 1 94 ? -18.683 -22.530 29.194 1.00 54.59 94 PRO A C 1
ATOM 722 O O . PRO A 1 94 ? -18.994 -23.126 28.161 1.00 54.59 94 PRO A O 1
ATOM 725 N N . GLY A 1 95 ? -18.380 -21.233 29.232 1.00 48.72 95 GLY A N 1
ATOM 726 C CA . GLY A 1 95 ? -18.387 -20.351 28.079 1.00 48.72 95 GLY A CA 1
ATOM 727 C C . GLY A 1 95 ? -17.757 -21.017 26.865 1.00 48.72 95 GLY A C 1
ATOM 728 O O . GLY A 1 95 ? -16.644 -21.540 26.927 1.00 48.72 95 GLY A O 1
ATOM 729 N N . SER A 1 96 ? -18.498 -20.974 25.759 1.00 47.53 96 SER A N 1
ATOM 730 C CA . SER A 1 96 ? -17.995 -21.218 24.416 1.00 47.53 96 SER A CA 1
ATOM 731 C C . SER A 1 96 ? -16.925 -20.172 24.106 1.00 47.53 96 SER A C 1
ATOM 733 O O . SER A 1 96 ? -17.151 -19.215 23.366 1.00 47.53 96 SER A O 1
ATOM 735 N N . SER A 1 97 ? -15.740 -20.363 24.675 1.00 46.75 97 SER A N 1
ATOM 736 C CA . SER A 1 97 ? -14.500 -19.864 24.125 1.00 46.75 97 SER A CA 1
ATOM 737 C C . SER A 1 97 ? -14.376 -20.550 22.779 1.00 46.75 97 SER A C 1
ATOM 739 O O . SER A 1 97 ? -13.938 -21.695 22.682 1.00 46.75 97 SER A O 1
ATOM 741 N N . THR A 1 98 ? -14.822 -19.861 21.732 1.00 47.22 98 THR A N 1
ATOM 742 C CA . THR A 1 98 ? -14.328 -20.098 20.385 1.00 47.22 98 THR A CA 1
ATOM 743 C C . THR A 1 98 ? -12.816 -20.051 20.499 1.00 47.22 98 THR A C 1
ATOM 745 O O . THR A 1 98 ? -12.226 -18.973 20.581 1.00 47.22 98 THR A O 1
ATOM 748 N N . ALA A 1 99 ? -12.206 -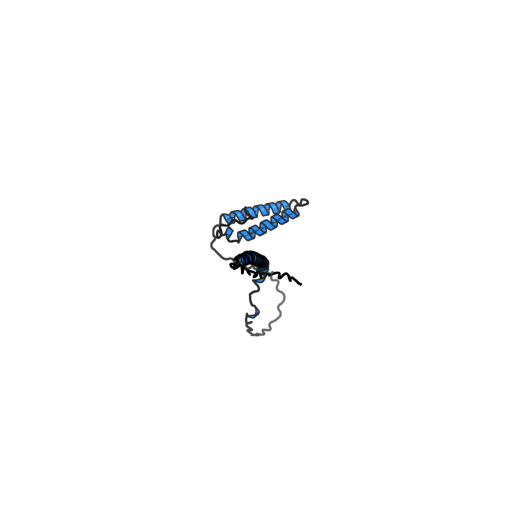21.228 20.599 1.00 47.28 99 ALA A N 1
ATOM 749 C CA . ALA A 1 99 ? -10.785 -21.404 20.465 1.00 47.28 99 ALA A CA 1
ATOM 750 C C . ALA A 1 99 ? -10.468 -20.951 19.043 1.00 47.28 99 ALA A C 1
ATOM 752 O O . ALA A 1 99 ? -10.534 -21.724 18.086 1.00 47.28 99 ALA A O 1
ATOM 753 N N . SER A 1 100 ? -10.174 -19.659 18.890 1.00 47.72 100 SER A N 1
ATOM 754 C CA . SER A 1 100 ? -9.304 -19.232 17.820 1.00 47.72 100 SER A CA 1
ATOM 755 C C . SER A 1 100 ? -8.085 -20.115 17.984 1.00 47.72 100 SER A C 1
ATOM 757 O O . SER A 1 100 ? -7.407 -20.052 19.013 1.00 47.72 100 SER A O 1
ATOM 759 N N . VAL A 1 101 ? -7.865 -20.984 17.006 1.00 45.81 101 VAL A N 1
ATOM 760 C CA . VAL A 1 101 ? -6.585 -21.627 16.775 1.00 45.81 101 VAL A CA 1
ATOM 761 C C . VAL A 1 101 ? -5.618 -20.482 16.482 1.00 45.81 101 VAL A C 1
ATOM 763 O O . VAL A 1 101 ? -5.310 -20.160 15.339 1.00 45.81 101 VAL A O 1
ATOM 766 N N . VAL A 1 102 ? -5.207 -19.789 17.543 1.00 48.62 102 VAL A N 1
ATOM 767 C CA . VAL A 1 102 ? -3.940 -19.097 17.605 1.00 48.62 102 VAL A CA 1
ATOM 768 C C . VAL A 1 102 ? -2.981 -20.259 17.511 1.00 48.62 102 VAL A C 1
ATOM 770 O O . VAL A 1 102 ? -2.789 -21.008 18.467 1.00 48.62 102 VAL A O 1
ATOM 773 N N . ALA A 1 103 ? -2.511 -20.499 16.292 1.00 47.38 103 ALA A N 1
ATOM 774 C CA . ALA A 1 103 ? -1.334 -21.296 16.050 1.00 47.38 103 ALA A CA 1
ATOM 775 C C . ALA A 1 103 ? -0.204 -20.596 16.808 1.00 47.38 103 ALA A C 1
ATOM 777 O O . ALA A 1 103 ? 0.500 -19.734 16.285 1.00 47.38 103 ALA A O 1
ATOM 778 N N . SER A 1 104 ? -0.1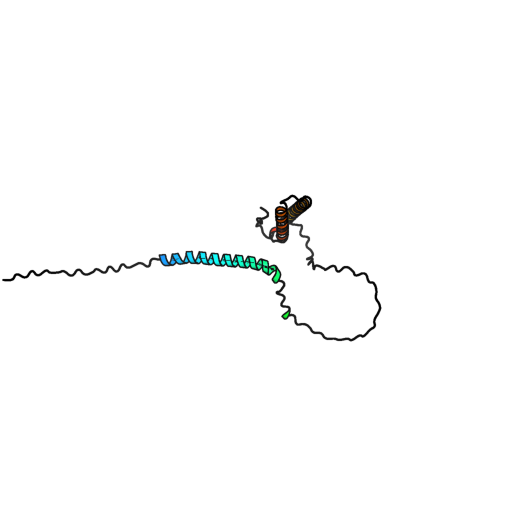19 -20.913 18.094 1.00 45.06 104 SER A N 1
ATOM 779 C CA . SER A 1 104 ? 0.986 -20.600 18.968 1.00 45.06 104 SER A CA 1
ATOM 780 C C . SER A 1 104 ? 2.149 -21.432 18.460 1.00 45.06 104 SER A C 1
ATOM 782 O O . SER A 1 104 ? 2.419 -22.520 18.960 1.00 45.06 104 SER A O 1
ATOM 784 N N . ASN A 1 105 ? 2.822 -20.923 17.431 1.00 54.06 105 ASN A N 1
ATOM 785 C CA . ASN A 1 105 ? 4.201 -21.282 17.161 1.00 54.06 105 ASN A CA 1
ATOM 786 C C . ASN A 1 105 ? 5.029 -20.763 18.345 1.00 54.06 105 ASN A C 1
ATOM 788 O O . ASN A 1 105 ? 5.607 -19.679 18.309 1.00 54.06 105 ASN A O 1
ATOM 792 N N . SER A 1 106 ? 5.032 -21.543 19.425 1.00 45.72 106 SER A N 1
ATOM 793 C CA . SER A 1 106 ? 6.147 -21.636 20.361 1.00 45.72 106 SER A CA 1
ATOM 794 C C . SER A 1 106 ? 7.424 -21.871 19.545 1.00 45.72 106 SER A C 1
ATOM 796 O O . SER A 1 106 ? 7.428 -22.707 18.649 1.00 45.72 106 SER A O 1
ATOM 798 N N . GLY A 1 107 ? 8.547 -21.220 19.779 1.00 45.44 107 GLY A N 1
ATOM 799 C CA . GLY A 1 107 ? 8.953 -20.533 20.988 1.00 45.44 107 GLY A CA 1
ATOM 800 C C . GLY A 1 107 ? 10.455 -20.314 20.904 1.00 45.44 107 GLY A C 1
ATOM 801 O O . GLY A 1 107 ? 11.221 -20.917 21.642 1.00 45.44 107 GLY A O 1
ATOM 802 N N . LEU A 1 108 ? 10.869 -19.454 19.982 1.00 48.16 108 LEU A N 1
ATOM 803 C CA . LEU A 1 108 ? 12.040 -18.629 20.208 1.00 48.16 108 LEU A CA 1
ATOM 804 C C . LEU A 1 108 ? 11.483 -17.237 20.441 1.00 48.16 108 LEU A C 1
ATOM 806 O O . LEU A 1 108 ? 10.904 -16.635 19.541 1.00 48.16 108 LEU A O 1
ATOM 810 N N . THR A 1 109 ? 11.593 -16.749 21.671 1.00 56.66 109 THR A N 1
ATOM 811 C CA . THR A 1 109 ? 11.415 -15.332 21.973 1.00 56.66 109 THR A CA 1
ATOM 812 C C . THR A 1 109 ? 12.575 -14.586 21.318 1.00 56.66 109 THR A C 1
ATOM 814 O O . THR A 1 109 ? 13.521 -14.173 21.993 1.00 56.66 109 THR A O 1
ATOM 817 N N . GLU A 1 110 ? 12.562 -14.498 19.988 1.00 70.44 110 GLU A N 1
ATOM 818 C CA . GLU A 1 110 ? 13.411 -13.568 19.269 1.00 70.44 110 GLU A CA 1
ATOM 819 C C . GLU A 1 110 ? 13.108 -12.199 19.856 1.00 70.44 110 GLU A C 1
ATOM 821 O O . GLU A 1 110 ? 11.952 -11.773 19.951 1.00 70.44 110 GLU A O 1
ATOM 826 N N . LYS A 1 111 ? 14.157 -11.563 20.383 1.00 85.56 111 LYS A N 1
ATOM 827 C CA . LYS A 1 111 ? 14.048 -10.202 20.886 1.00 85.56 111 LYS A CA 1
ATOM 828 C C . LYS A 1 111 ? 13.421 -9.371 19.764 1.00 85.56 111 LYS A C 1
ATOM 830 O O . LYS A 1 111 ? 13.903 -9.480 18.637 1.00 85.56 111 LY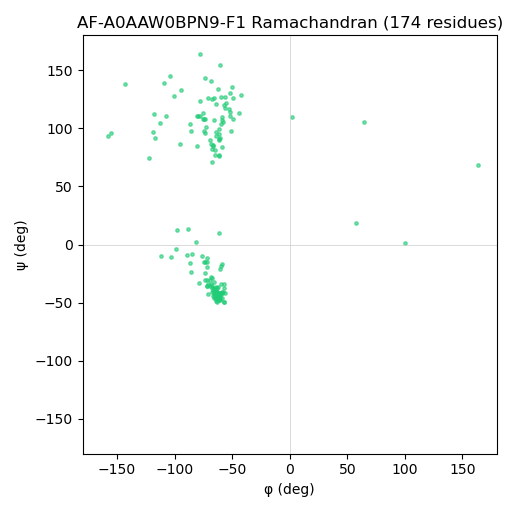S A O 1
ATOM 835 N N . PRO A 1 112 ? 12.373 -8.577 20.051 1.00 86.50 112 PRO A N 1
ATOM 836 C CA . PRO A 1 112 ? 11.759 -7.725 19.046 1.00 86.50 112 PRO A CA 1
ATOM 837 C C . PRO A 1 112 ? 12.845 -6.936 18.322 1.00 86.50 112 PRO A C 1
ATOM 839 O O . PRO A 1 112 ? 13.666 -6.286 18.978 1.00 86.50 112 PRO A O 1
ATOM 842 N N . THR A 1 113 ? 12.867 -7.032 16.995 1.00 89.69 113 THR A N 1
ATOM 843 C CA . THR A 1 113 ? 13.819 -6.282 16.174 1.00 89.69 113 THR A CA 1
ATOM 844 C C . THR A 1 113 ? 13.603 -4.786 16.392 1.00 89.69 113 THR A C 1
ATOM 846 O O . THR A 1 113 ? 12.503 -4.336 16.742 1.00 89.69 113 THR A O 1
ATOM 849 N N . GLU A 1 114 ? 14.643 -3.981 16.182 1.00 92.88 114 GLU A N 1
ATOM 850 C CA . GLU A 1 114 ? 14.533 -2.523 16.318 1.00 92.88 114 GLU A CA 1
ATOM 851 C C . GLU A 1 114 ? 13.444 -1.965 15.385 1.00 92.88 114 GLU A C 1
ATOM 853 O O . GLU A 1 114 ? 12.633 -1.128 15.789 1.00 92.88 114 GLU A O 1
ATOM 858 N N . ARG A 1 115 ? 13.338 -2.534 14.177 1.00 90.75 115 ARG A N 1
ATOM 859 C CA . ARG A 1 115 ? 12.299 -2.208 13.189 1.00 90.75 115 ARG A CA 1
ATOM 860 C C . ARG A 1 115 ? 10.893 -2.548 13.689 1.00 90.75 115 ARG A C 1
ATOM 862 O O . ARG A 1 115 ? 9.963 -1.764 13.502 1.00 90.75 115 ARG A O 1
ATOM 869 N N . GLN A 1 116 ? 10.717 -3.692 14.352 1.00 92.44 116 GLN A N 1
ATOM 870 C CA . GLN A 1 116 ? 9.427 -4.078 14.925 1.00 92.44 116 GLN A CA 1
ATOM 871 C C . GLN A 1 116 ? 9.035 -3.168 16.093 1.00 92.44 116 GLN A C 1
ATOM 873 O O . GLN A 1 116 ? 7.869 -2.784 16.202 1.00 92.44 116 GLN A O 1
ATOM 878 N N . LYS A 1 117 ? 10.009 -2.751 16.912 1.00 94.56 117 LYS A N 1
ATOM 879 C CA . LYS A 1 117 ? 9.796 -1.759 17.971 1.00 94.56 117 LYS A CA 1
ATOM 880 C C . LYS A 1 117 ? 9.374 -0.400 17.398 1.00 94.56 117 LYS A C 1
ATOM 882 O O . LYS A 1 117 ? 8.452 0.204 17.938 1.00 94.56 117 LYS A O 1
ATOM 887 N N . GLU A 1 118 ? 9.985 0.057 16.301 1.00 94.31 118 GLU A N 1
ATOM 888 C CA . GLU A 1 118 ? 9.576 1.297 15.620 1.00 94.31 118 GLU A CA 1
ATOM 889 C C . GLU A 1 118 ? 8.127 1.212 15.114 1.00 94.31 118 GLU A C 1
ATOM 891 O O . GLU A 1 118 ? 7.337 2.136 15.332 1.00 94.31 118 GLU A O 1
ATOM 896 N N . ILE A 1 119 ? 7.756 0.099 14.468 1.00 94.81 119 ILE A N 1
ATOM 897 C CA . ILE A 1 119 ? 6.379 -0.119 14.002 1.00 94.81 119 ILE A CA 1
ATOM 898 C C . ILE A 1 119 ? 5.400 -0.078 15.179 1.00 94.81 119 ILE A C 1
ATOM 900 O O . ILE A 1 119 ? 4.361 0.578 15.082 1.00 94.81 119 ILE A O 1
ATOM 904 N N . ASP A 1 120 ? 5.723 -0.754 16.281 1.00 94.69 120 ASP A N 1
ATOM 905 C CA . ASP A 1 120 ? 4.859 -0.808 17.459 1.00 94.69 120 ASP A CA 1
ATOM 906 C C . ASP A 1 120 ? 4.694 0.568 18.118 1.00 94.69 120 ASP A C 1
ATOM 908 O O . ASP A 1 120 ? 3.581 0.922 18.513 1.00 94.69 120 ASP A O 1
ATOM 912 N N . GLU A 1 121 ? 5.754 1.376 18.175 1.00 96.62 121 GLU A N 1
ATOM 913 C CA . GLU A 1 121 ? 5.694 2.742 18.708 1.00 96.62 121 GLU A CA 1
ATOM 914 C C . GLU A 1 121 ? 4.788 3.638 17.850 1.00 96.62 121 GLU A C 1
ATOM 916 O O . GLU A 1 121 ? 3.879 4.300 18.361 1.00 96.62 121 GLU A O 1
ATOM 921 N N . ARG A 1 122 ? 4.948 3.593 16.518 1.00 95.12 122 ARG A N 1
ATOM 922 C CA . ARG A 1 122 ? 4.071 4.335 15.596 1.00 95.12 122 ARG A CA 1
ATOM 923 C C . ARG A 1 122 ? 2.623 3.858 15.677 1.00 95.12 122 ARG A C 1
ATOM 925 O O . ARG A 1 122 ? 1.706 4.674 15.583 1.00 95.12 122 ARG A O 1
ATOM 932 N N . MET A 1 123 ? 2.405 2.554 15.852 1.00 95.62 123 MET A N 1
ATOM 933 C CA . MET A 1 123 ? 1.066 1.985 15.991 1.00 95.62 123 MET A CA 1
ATOM 934 C C . MET A 1 123 ? 0.377 2.484 17.264 1.00 95.62 123 MET A C 1
ATOM 936 O O . MET A 1 123 ? -0.785 2.881 17.184 1.00 95.62 123 MET A O 1
ATOM 940 N N . ARG A 1 124 ? 1.089 2.549 18.399 1.00 96.81 124 ARG A N 1
ATOM 941 C CA . ARG A 1 124 ? 0.558 3.146 19.639 1.00 96.81 124 ARG A CA 1
ATOM 942 C C . ARG A 1 124 ? 0.213 4.617 19.461 1.00 96.81 124 ARG A C 1
ATOM 944 O O . ARG A 1 124 ? -0.892 5.016 19.805 1.00 96.81 124 ARG A O 1
ATOM 951 N N . HIS A 1 125 ? 1.109 5.403 18.867 1.00 97.44 125 HIS A N 1
ATOM 952 C CA . HIS A 1 125 ? 0.849 6.821 18.614 1.00 97.44 125 HIS A CA 1
ATOM 953 C C . HIS A 1 125 ? -0.400 7.031 17.739 1.00 97.44 125 HIS A C 1
ATOM 955 O O . HIS A 1 125 ? -1.217 7.905 18.006 1.00 97.44 125 HIS A O 1
ATOM 961 N N . LEU A 1 126 ? -0.605 6.201 16.710 1.00 96.81 126 LEU A N 1
ATOM 962 C CA . LEU A 1 126 ? -1.820 6.275 15.891 1.00 96.81 126 LEU A CA 1
ATOM 963 C C . LEU A 1 126 ? -3.085 5.865 16.654 1.00 96.81 126 LEU A C 1
ATOM 965 O O . LEU A 1 126 ? -4.140 6.444 16.409 1.00 96.81 126 LEU A O 1
ATOM 969 N N . GLN A 1 127 ? -3.000 4.882 17.552 1.00 97.00 127 GLN A N 1
ATOM 970 C CA . GLN A 1 127 ? -4.120 4.502 18.420 1.00 97.00 127 GLN A CA 1
ATOM 971 C C . GLN A 1 127 ? -4.482 5.627 19.399 1.00 97.00 127 GLN A C 1
ATOM 973 O O . GLN A 1 127 ? -5.665 5.875 19.632 1.00 97.00 127 GLN A O 1
ATOM 978 N N . ASP A 1 128 ? -3.484 6.342 19.915 1.00 97.56 128 ASP A N 1
ATOM 979 C CA . ASP A 1 128 ? -3.674 7.505 20.785 1.00 97.56 128 ASP A CA 1
ATOM 980 C C . ASP A 1 128 ? -4.332 8.677 20.037 1.00 97.56 128 ASP A C 1
ATOM 982 O O . ASP A 1 128 ? -5.333 9.237 20.490 1.00 97.56 128 ASP A O 1
ATOM 986 N N . LEU A 1 129 ? -3.870 8.965 18.813 1.00 96.56 129 LEU A N 1
ATOM 987 C CA . LEU A 1 129 ? -4.517 9.942 17.931 1.00 96.56 129 LEU A CA 1
ATOM 988 C C . LEU A 1 129 ? -5.964 9.563 17.617 1.00 96.56 129 LEU A C 1
ATOM 990 O O . LEU A 1 129 ? -6.839 10.425 17.610 1.00 96.56 129 LEU A O 1
ATOM 994 N N . LEU A 1 130 ? -6.224 8.284 17.352 1.00 96.56 130 LEU A N 1
ATOM 995 C CA . LEU A 1 130 ? -7.571 7.803 17.070 1.00 96.56 130 LEU A CA 1
ATOM 996 C C . LEU A 1 130 ? -8.480 7.967 18.291 1.00 96.56 130 LEU A C 1
ATOM 998 O O . LEU A 1 130 ? -9.586 8.474 18.144 1.00 96.56 130 LEU A O 1
ATOM 1002 N N . SER A 1 131 ? -7.987 7.631 19.484 1.00 96.75 131 SER A N 1
ATOM 1003 C CA . SER A 1 131 ? -8.717 7.822 20.745 1.00 96.75 131 SER A CA 1
ATOM 1004 C C . SER A 1 131 ? -9.015 9.302 21.001 1.00 96.75 131 SER A C 1
ATOM 1006 O O . SER A 1 131 ? -10.131 9.664 21.374 1.00 96.75 131 SER A O 1
ATOM 1008 N N . THR A 1 132 ? -8.043 10.176 20.723 1.00 96.69 132 THR A N 1
ATOM 1009 C CA . THR A 1 132 ? -8.203 11.630 20.843 1.00 96.69 132 THR A CA 1
ATOM 1010 C C . THR A 1 132 ? -9.274 12.145 19.880 1.00 96.69 132 THR A C 1
ATOM 1012 O O . THR A 1 132 ? -10.202 12.833 20.307 1.00 96.69 132 THR A O 1
ATOM 1015 N N . LEU A 1 133 ? -9.202 11.761 18.600 1.00 95.31 133 LEU A N 1
ATOM 1016 C CA . LEU A 1 133 ? -10.170 12.168 17.575 1.00 95.31 133 LEU A CA 1
ATOM 1017 C C . LEU A 1 133 ? -11.581 11.634 17.847 1.00 95.31 133 LEU A C 1
ATOM 1019 O O . LEU A 1 133 ? -12.553 12.334 17.576 1.00 95.31 133 LEU A O 1
ATOM 1023 N N . GLU A 1 134 ? -11.701 10.417 18.379 1.00 94.56 134 GLU A N 1
ATOM 1024 C CA . GLU A 1 134 ? -12.995 9.837 18.754 1.00 94.56 134 GLU A CA 1
ATOM 1025 C C . GLU A 1 134 ? -13.598 10.522 19.987 1.00 94.56 134 GLU A C 1
ATOM 1027 O O . GLU A 1 134 ? -14.814 10.697 20.050 1.00 94.56 134 GLU A O 1
ATOM 1032 N N . SER A 1 135 ? -12.773 10.970 20.940 1.00 96.56 135 SER A N 1
ATOM 1033 C CA . SER A 1 135 ? -13.258 11.710 22.115 1.00 96.56 135 SER A CA 1
ATOM 1034 C C . SER A 1 135 ? -13.682 13.152 21.805 1.00 96.56 135 SER A C 1
ATOM 1036 O O . SER A 1 135 ? -14.522 13.706 22.515 1.00 96.56 135 SER A O 1
ATOM 1038 N N . GLN A 1 136 ? -13.145 13.753 20.736 1.00 94.56 136 GLN A N 1
ATOM 1039 C CA . GLN A 1 136 ? -13.446 15.125 20.326 1.00 94.56 136 GLN A CA 1
ATOM 1040 C C . GLN A 1 136 ? -13.991 15.184 18.885 1.00 94.56 136 GLN A C 1
ATOM 1042 O O . GLN A 1 136 ? -13.288 15.626 17.970 1.00 94.56 136 GLN A O 1
ATOM 1047 N N . PRO A 1 137 ? -15.255 14.782 18.657 1.00 87.88 137 PRO A N 1
ATOM 1048 C CA . PRO A 1 137 ? -15.865 14.836 17.336 1.00 87.88 137 PRO A CA 1
ATOM 1049 C C . PRO A 1 137 ? -16.019 16.296 16.889 1.00 87.88 137 PRO A C 1
ATOM 1051 O O . PRO A 1 137 ? -16.851 17.043 17.405 1.00 87.88 137 PRO A O 1
ATOM 1054 N N . GLN A 1 138 ? -15.191 16.712 15.933 1.00 91.56 138 GLN A N 1
ATOM 1055 C CA . GLN A 1 138 ? -15.310 17.994 15.242 1.00 91.56 138 GLN A CA 1
ATOM 1056 C C . GLN A 1 138 ? -15.885 17.747 13.842 1.00 91.56 138 GLN A C 1
ATOM 1058 O O . GLN A 1 138 ? -15.569 16.731 13.218 1.00 91.56 138 GLN A O 1
ATOM 1063 N N . PRO A 1 139 ? -16.720 18.650 13.304 1.00 91.94 139 PRO A N 1
ATOM 1064 C CA . PRO A 1 139 ? -17.234 18.501 11.948 1.00 91.94 139 PRO A CA 1
ATOM 1065 C C . PRO A 1 139 ? -16.066 18.411 10.950 1.00 91.94 139 PRO A C 1
ATOM 1067 O O . PRO A 1 139 ? -15.245 19.320 10.858 1.00 91.94 139 PRO A O 1
ATOM 1070 N N . GLY A 1 140 ? -15.982 17.291 10.223 1.00 89.44 140 GLY A N 1
ATOM 1071 C CA . GLY A 1 140 ? -14.911 17.008 9.259 1.00 89.44 140 GLY A CA 1
ATOM 1072 C C . GLY A 1 140 ? -13.789 16.083 9.752 1.00 89.44 140 GLY A C 1
ATOM 1073 O O . GLY A 1 140 ? -12.877 15.796 8.977 1.00 89.44 140 GLY A O 1
ATOM 1074 N N . THR A 1 141 ? -13.833 15.568 10.989 1.00 92.44 141 THR A N 1
ATOM 1075 C CA . THR A 1 141 ? -12.823 14.602 11.477 1.00 92.44 141 THR A CA 1
ATOM 1076 C C . THR A 1 141 ? -12.982 13.193 10.910 1.00 92.44 141 THR A C 1
ATOM 1078 O O . THR A 1 141 ? -12.023 12.426 10.967 1.00 92.44 141 THR A O 1
ATOM 1081 N N . ASP A 1 142 ? -14.124 12.856 10.306 1.00 90.69 142 ASP A N 1
ATOM 1082 C CA . ASP A 1 142 ? -14.403 11.511 9.779 1.00 90.69 142 ASP A CA 1
ATOM 1083 C C . ASP A 1 142 ? -13.372 11.044 8.738 1.00 90.69 142 ASP A C 1
ATOM 1085 O O . ASP A 1 142 ? -12.912 9.899 8.779 1.00 90.69 142 ASP A O 1
ATOM 1089 N N . ASP A 1 143 ? -12.940 11.939 7.842 1.00 94.69 143 ASP A N 1
ATOM 1090 C CA . ASP A 1 143 ? -11.909 11.628 6.841 1.00 94.69 143 ASP A CA 1
ATOM 1091 C C . ASP A 1 143 ? -10.543 11.369 7.504 1.00 94.69 143 ASP A C 1
ATOM 1093 O O . ASP A 1 143 ? -9.825 10.424 7.161 1.00 94.69 143 ASP A O 1
ATOM 1097 N N . SER A 1 144 ? -10.202 12.155 8.529 1.00 94.50 144 SER A N 1
ATOM 1098 C CA . SER A 1 144 ? -8.981 11.971 9.319 1.00 94.50 144 SER A CA 1
ATOM 1099 C C . SER A 1 144 ? -9.001 10.655 10.101 1.00 94.50 144 SER A C 1
ATOM 1101 O O . SER A 1 144 ? -8.009 9.924 10.087 1.00 94.50 144 SER A O 1
ATOM 1103 N N . ILE A 1 145 ? -10.131 10.302 10.720 1.00 96.12 145 ILE A N 1
ATOM 1104 C CA . ILE A 1 145 ? -10.312 9.028 11.432 1.00 96.12 145 ILE A CA 1
ATOM 1105 C C . ILE A 1 145 ? -10.147 7.854 10.458 1.00 96.12 145 ILE A C 1
ATOM 1107 O O . ILE A 1 145 ? -9.426 6.897 10.760 1.00 96.12 145 ILE A O 1
ATOM 1111 N N . GLY A 1 146 ? -10.740 7.941 9.262 1.00 94.69 146 GLY A N 1
ATOM 1112 C CA . GLY A 1 146 ? -10.561 6.950 8.197 1.00 94.69 146 GLY A CA 1
ATOM 1113 C C . G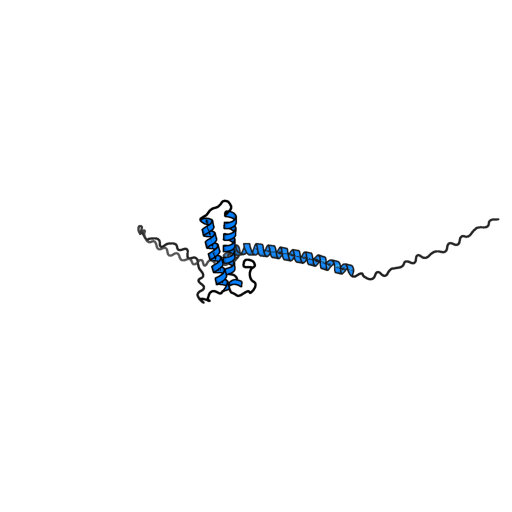LY A 1 146 ? -9.089 6.763 7.815 1.00 94.69 146 GLY A C 1
ATOM 1114 O O . GLY A 1 146 ? -8.575 5.639 7.835 1.00 94.69 146 GLY A O 1
ATOM 1115 N N . LYS A 1 147 ? -8.373 7.867 7.571 1.00 95.25 147 LYS A N 1
ATOM 1116 C CA . LYS A 1 147 ? -6.934 7.858 7.249 1.00 95.25 147 LYS A CA 1
ATOM 1117 C C . LYS A 1 147 ? -6.082 7.237 8.357 1.00 95.25 147 LYS A C 1
ATOM 1119 O O . LYS A 1 147 ? -5.164 6.468 8.057 1.00 95.25 147 LYS A O 1
ATOM 1124 N N . VAL A 1 148 ? -6.374 7.540 9.624 1.00 96.44 148 VAL A N 1
ATOM 1125 C CA . VAL A 1 148 ? -5.660 6.963 10.776 1.00 96.44 148 VAL A CA 1
ATOM 1126 C C . VAL A 1 148 ? -5.922 5.458 10.873 1.00 96.44 148 VAL A C 1
ATOM 1128 O O . VAL A 1 148 ? -4.966 4.685 10.969 1.00 96.44 148 VAL A O 1
ATOM 1131 N N . ARG A 1 149 ? -7.178 5.012 10.742 1.00 95.69 149 ARG A N 1
ATOM 1132 C CA . ARG A 1 149 ? -7.531 3.578 10.728 1.00 95.69 149 ARG A CA 1
ATOM 1133 C C . ARG A 1 149 ? -6.822 2.823 9.606 1.00 95.69 149 ARG A C 1
ATOM 1135 O O . ARG A 1 149 ? -6.313 1.723 9.825 1.00 95.69 149 ARG A O 1
ATOM 1142 N N . ASP A 1 150 ? -6.745 3.407 8.416 1.00 95.44 150 ASP A N 1
ATOM 1143 C CA . ASP A 1 150 ? -6.063 2.780 7.283 1.00 95.44 150 ASP A CA 1
ATOM 1144 C C . ASP A 1 150 ? -4.538 2.768 7.436 1.00 95.44 150 ASP A C 1
ATOM 1146 O O . ASP A 1 150 ? -3.882 1.823 6.986 1.00 95.44 150 ASP A O 1
ATOM 1150 N N . ARG A 1 151 ? -3.952 3.762 8.114 1.00 95.25 151 ARG A N 1
ATOM 1151 C CA . ARG A 1 151 ? -2.544 3.699 8.533 1.00 95.25 151 ARG A CA 1
ATOM 1152 C C . ARG A 1 151 ? -2.306 2.580 9.544 1.00 95.25 151 ARG A C 1
ATOM 1154 O O . ARG A 1 151 ? -1.371 1.812 9.344 1.00 95.25 151 ARG A O 1
ATOM 1161 N N . ILE A 1 152 ? -3.157 2.428 10.561 1.00 95.00 152 ILE A N 1
ATOM 1162 C CA . ILE A 1 152 ? -3.035 1.338 11.548 1.00 95.00 152 ILE A CA 1
ATOM 1163 C C . ILE A 1 152 ? -3.047 -0.024 10.843 1.00 95.00 152 ILE A C 1
ATOM 1165 O O . ILE A 1 152 ? -2.125 -0.811 11.039 1.00 95.00 152 ILE A O 1
ATOM 1169 N N . LYS A 1 153 ? -4.014 -0.272 9.946 1.00 94.50 153 LYS A N 1
ATOM 1170 C CA . LYS A 1 153 ? -4.080 -1.525 9.167 1.00 94.50 153 LYS A CA 1
ATOM 1171 C C . LYS A 1 153 ? -2.801 -1.786 8.368 1.00 94.50 153 LYS A C 1
ATOM 1173 O O . LYS A 1 153 ? -2.335 -2.923 8.313 1.00 94.50 153 LYS A O 1
ATOM 1178 N N . ARG A 1 154 ? -2.229 -0.749 7.743 1.00 92.06 154 ARG A N 1
ATOM 1179 C CA . ARG A 1 154 ? -0.957 -0.865 7.012 1.00 92.06 154 ARG A CA 1
ATOM 1180 C C . ARG A 1 154 ? 0.194 -1.233 7.940 1.00 92.06 154 ARG A C 1
ATOM 1182 O O . ARG A 1 154 ? 0.931 -2.159 7.618 1.00 92.06 154 ARG A O 1
ATOM 1189 N N . PHE A 1 155 ? 0.309 -0.586 9.099 1.00 93.88 155 PHE A N 1
ATOM 1190 C CA . PHE A 1 155 ? 1.330 -0.927 10.092 1.00 93.88 155 PHE A CA 1
ATOM 1191 C C . PHE A 1 155 ? 1.182 -2.353 10.629 1.00 93.88 155 PHE A C 1
ATOM 1193 O O . PHE A 1 155 ? 2.187 -3.034 10.815 1.00 93.88 155 PHE A O 1
ATOM 1200 N N . THR A 1 156 ? -0.046 -2.849 10.802 1.00 92.88 156 THR A N 1
ATOM 1201 C CA . THR A 1 156 ? -0.287 -4.253 11.169 1.00 92.88 156 THR A CA 1
ATOM 1202 C C . THR A 1 156 ? 0.240 -5.213 10.101 1.00 92.88 156 THR A C 1
ATOM 1204 O O . THR A 1 156 ? 0.933 -6.169 10.433 1.00 92.88 156 THR A O 1
ATOM 1207 N N . LEU A 1 157 ? -0.008 -4.934 8.816 1.00 91.81 157 LEU A N 1
ATOM 1208 C CA . LEU A 1 157 ? 0.531 -5.748 7.719 1.00 91.81 157 LEU A CA 1
ATOM 1209 C C . LEU A 1 157 ? 2.061 -5.662 7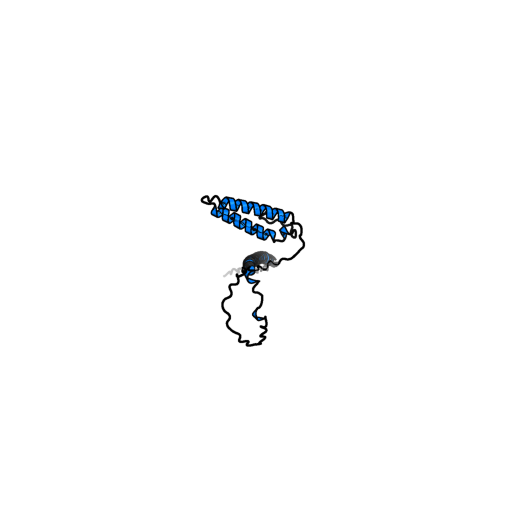.625 1.00 91.81 157 LEU A C 1
ATOM 1211 O O . LEU A 1 157 ? 2.720 -6.663 7.354 1.00 91.81 157 LEU A O 1
ATOM 1215 N N . LEU A 1 158 ? 2.624 -4.476 7.856 1.00 91.81 158 LEU A N 1
ATOM 1216 C CA . LEU A 1 158 ? 4.068 -4.240 7.869 1.00 91.81 158 LEU A CA 1
ATOM 1217 C C . LEU A 1 158 ? 4.766 -5.026 8.975 1.00 91.81 158 LEU A C 1
ATOM 1219 O O . LEU A 1 158 ? 5.813 -5.613 8.718 1.00 91.81 158 LEU A O 1
ATOM 1223 N N . LYS A 1 159 ? 4.161 -5.089 10.166 1.00 91.38 159 LYS A N 1
ATOM 1224 C CA . LYS A 1 159 ? 4.667 -5.853 11.314 1.00 91.38 159 LYS A CA 1
ATOM 1225 C C . LYS A 1 159 ? 4.850 -7.339 10.998 1.00 91.38 159 LYS A C 1
ATOM 1227 O O . LYS A 1 159 ? 5.764 -7.971 11.516 1.00 91.38 159 LYS A O 1
ATOM 1232 N N . GLU A 1 160 ? 3.985 -7.900 10.157 1.00 90.00 160 GLU A N 1
ATOM 1233 C CA . GLU A 1 160 ? 4.056 -9.308 9.748 1.00 90.00 160 GLU A CA 1
ATOM 1234 C C . GLU A 1 160 ? 4.985 -9.546 8.546 1.00 90.00 160 GLU A C 1
ATOM 1236 O O . GLU A 1 160 ? 5.366 -10.696 8.284 1.00 90.00 160 GLU A O 1
ATOM 1241 N N . GLY A 1 161 ? 5.337 -8.479 7.823 1.00 89.69 161 GLY A N 1
ATOM 1242 C CA . GLY A 1 161 ? 6.113 -8.514 6.589 1.00 89.69 161 GLY A CA 1
ATOM 1243 C C . GLY A 1 161 ? 7.618 -8.705 6.790 1.00 89.69 161 GLY A C 1
ATOM 1244 O O . GLY A 1 161 ? 8.169 -8.500 7.870 1.00 89.69 161 GLY A O 1
ATOM 1245 N N . ASP A 1 162 ? 8.287 -9.069 5.697 1.00 89.69 162 ASP A N 1
ATOM 1246 C CA . ASP A 1 162 ? 9.710 -9.429 5.671 1.00 89.69 162 ASP A CA 1
ATOM 1247 C C . ASP A 1 162 ? 10.624 -8.290 6.145 1.00 89.69 162 ASP A C 1
ATOM 1249 O O . ASP A 1 162 ? 11.617 -8.534 6.822 1.00 89.69 162 ASP A O 1
ATOM 1253 N N . TRP A 1 163 ? 10.258 -7.033 5.872 1.00 91.06 163 TRP A N 1
ATOM 1254 C CA . TRP A 1 163 ? 11.023 -5.864 6.317 1.00 91.06 163 TRP A CA 1
ATOM 1255 C C . TRP A 1 163 ? 11.121 -5.753 7.846 1.00 91.06 163 TRP A C 1
ATOM 1257 O O . TRP A 1 163 ? 12.201 -5.484 8.378 1.00 91.06 163 TRP A O 1
ATOM 1267 N N . ALA A 1 164 ? 10.010 -5.985 8.556 1.00 88.81 164 ALA A N 1
ATOM 1268 C CA . ALA A 1 164 ? 9.966 -5.921 10.019 1.00 88.81 164 ALA A CA 1
ATOM 1269 C C . ALA A 1 164 ? 10.768 -7.056 10.667 1.00 88.81 164 ALA A C 1
ATOM 1271 O O . ALA A 1 164 ? 11.318 -6.889 11.753 1.00 88.81 164 ALA A O 1
ATOM 1272 N N . LYS A 1 165 ? 10.873 -8.189 9.968 1.00 89.81 165 LYS A N 1
ATOM 1273 C CA . LYS A 1 165 ? 11.657 -9.362 10.370 1.00 89.81 165 LYS A CA 1
ATOM 1274 C C . LYS A 1 165 ? 13.114 -9.303 9.899 1.00 89.81 165 LYS A C 1
ATOM 1276 O O . LYS A 1 165 ? 13.778 -10.329 9.900 1.00 89.81 165 LYS A O 1
ATOM 1281 N N . GLU A 1 166 ? 13.583 -8.136 9.443 1.00 88.06 166 GLU A N 1
ATOM 1282 C CA . GLU A 1 166 ? 14.946 -7.926 8.921 1.00 88.06 166 GLU A CA 1
ATOM 1283 C C . GLU A 1 166 ? 15.320 -8.837 7.734 1.00 88.06 166 GLU A C 1
ATOM 1285 O O . GLU A 1 166 ? 16.485 -8.971 7.383 1.00 88.06 166 GLU A O 1
ATOM 1290 N N . MET A 1 167 ? 14.330 -9.419 7.051 1.00 83.25 167 MET A N 1
ATOM 1291 C CA . MET A 1 167 ? 14.540 -10.246 5.857 1.00 83.25 167 MET A CA 1
ATOM 1292 C C . MET A 1 167 ? 14.640 -9.419 4.564 1.00 83.25 167 MET A C 1
ATOM 1294 O O . MET A 1 167 ? 14.951 -9.958 3.505 1.00 83.25 167 MET A O 1
ATOM 1298 N N . SER A 1 168 ? 14.361 -8.113 4.623 1.00 88.12 168 SER A N 1
ATOM 1299 C CA . SER A 1 168 ? 14.483 -7.185 3.494 1.00 88.12 168 SER A CA 1
ATOM 1300 C C . SER A 1 168 ? 14.984 -5.823 3.965 1.00 88.12 168 SER A C 1
ATOM 1302 O O . SER A 1 168 ? 14.506 -5.311 4.976 1.00 88.12 168 SER A O 1
ATOM 1304 N N . ASP A 1 169 ? 15.905 -5.212 3.222 1.00 89.50 169 ASP A N 1
ATOM 1305 C CA . ASP A 1 169 ? 16.441 -3.874 3.514 1.00 89.50 169 ASP A CA 1
ATOM 1306 C C . ASP A 1 169 ? 15.644 -2.734 2.871 1.00 89.50 169 ASP A C 1
ATOM 1308 O O . ASP A 1 169 ? 15.857 -1.563 3.188 1.00 89.50 169 ASP A O 1
ATOM 1312 N N . GLU A 1 170 ? 14.693 -3.050 1.991 1.00 89.56 170 GLU A N 1
ATOM 1313 C CA . GLU A 1 170 ? 13.898 -2.036 1.307 1.00 89.56 170 GLU A CA 1
ATOM 1314 C C . GLU A 1 170 ? 12.875 -1.423 2.272 1.00 89.56 170 GLU A C 1
ATOM 1316 O O . GLU A 1 170 ? 11.893 -2.060 2.662 1.00 89.56 170 GLU A O 1
ATOM 1321 N N . LYS A 1 171 ? 13.113 -0.168 2.680 1.00 89.62 171 LYS A N 1
ATOM 1322 C CA . LYS A 1 171 ? 12.211 0.559 3.575 1.00 89.62 171 LYS A CA 1
ATOM 1323 C C . LYS A 1 171 ? 10.884 0.846 2.858 1.00 89.62 171 LYS A C 1
ATOM 1325 O O . LYS A 1 171 ? 10.888 1.476 1.801 1.00 89.62 171 LYS A O 1
ATOM 1330 N N . PRO A 1 172 ? 9.739 0.446 3.429 1.00 88.50 172 PRO A N 1
ATOM 1331 C CA . PRO A 1 172 ? 8.452 0.675 2.798 1.00 88.50 172 PRO A CA 1
ATOM 1332 C C . PRO A 1 172 ? 8.120 2.170 2.775 1.00 88.50 172 PRO A C 1
ATOM 1334 O O . PRO A 1 172 ? 8.340 2.881 3.755 1.00 88.50 172 PRO A O 1
ATOM 1337 N N . ALA A 1 173 ? 7.536 2.627 1.666 1.00 86.88 173 ALA A N 1
ATOM 1338 C CA . ALA A 1 173 ? 7.228 4.039 1.415 1.00 86.88 173 ALA A CA 1
ATOM 1339 C C . ALA A 1 173 ? 6.283 4.679 2.451 1.00 86.88 173 ALA A C 1
ATOM 1341 O O . ALA A 1 173 ? 6.217 5.894 2.571 1.00 86.88 173 ALA A O 1
ATOM 1342 N N . ASP A 1 174 ? 5.549 3.879 3.228 1.00 78.75 174 ASP A N 1
ATOM 1343 C CA . ASP A 1 174 ? 4.698 4.387 4.310 1.00 78.75 174 ASP A CA 1
ATOM 1344 C C . ASP A 1 174 ? 5.506 4.860 5.544 1.00 78.75 174 ASP A C 1
ATOM 1346 O O . ASP A 1 174 ? 4.954 5.521 6.430 1.00 78.75 174 ASP A O 1
ATOM 1350 N N . LEU A 1 175 ? 6.793 4.494 5.630 1.00 76.44 175 LEU A N 1
ATOM 1351 C CA . LEU A 1 175 ? 7.707 4.840 6.727 1.00 76.44 175 LEU A CA 1
ATOM 1352 C C . LEU A 1 175 ? 8.703 5.960 6.385 1.00 76.44 175 LEU A C 1
ATOM 1354 O O . LEU A 1 175 ? 9.416 6.412 7.291 1.00 76.44 175 LEU A O 1
ATOM 1358 N N . THR A 1 176 ? 8.797 6.345 5.112 1.00 74.69 176 THR A N 1
ATOM 1359 C CA . THR A 1 176 ? 9.582 7.491 4.624 1.00 74.69 176 THR A CA 1
ATOM 1360 C C . THR A 1 176 ? 8.772 8.767 4.743 1.00 74.69 176 THR A C 1
ATOM 1362 O O . THR A 1 176 ? 9.313 9.730 5.320 1.00 74.69 176 THR A O 1
#

Secondary structure (DSSP, 8-state):
------------------------THHHHHHHHHHHHHHHHHHHHHHHHHHHHHHHHTTTGGGGS-GGGS---------------------------------------PPPPHHHHHHHHHHHHHHHHHHHHHHS--TTHHHHHHHHHHHHHHHHHHHHSTTTTTS-----TT--

Solvent-accessible surface area (backbone atoms only — not comparable to full-atom values): 11672 Å² total; per-residue (Å²): 140,86,82,84,86,82,82,83,80,78,83,80,77,80,82,76,77,77,74,81,76,70,86,70,72,63,72,66,60,59,52,55,62,57,50,50,54,54,52,50,51,51,51,51,51,50,49,51,51,47,52,57,47,49,65,58,37,72,74,50,66,80,68,68,66,62,66,89,72,58,76,77,80,82,76,85,74,90,74,88,73,91,76,79,94,73,81,91,76,95,68,85,78,75,75,85,70,76,75,71,81,70,78,74,77,76,80,75,87,68,73,79,42,71,58,36,50,51,50,52,52,54,46,50,54,46,51,52,52,45,52,52,49,67,75,55,81,49,97,77,44,65,63,55,51,51,53,46,53,53,48,45,56,49,48,56,54,44,61,77,31,52,48,29,69,69,73,40,87,72,78,57,79,93,79,112